Protein AF-A7T375-F1 (afdb_monomer)

Radius of gyration: 12.45 Å; Cα contacts (8 Å, |Δi|>4): 91; chains: 1; bounding box: 30×25×32 Å

InterPro domains:
  IPR045581 DNA-dependent protein kinase catalytic subunit, CC5 [PF19704] (1-80)

pLDDT: mean 87.95, std 13.9, range [42.34, 97.88]

Sequence (90 aa):
VIYEALSNPDPDKKDNATGIQLLGVVLANKIHPFSSDSSVDENTFYTALSDNLTFKYKDVHAPAAEVSGMLMKYLIEERKVCVYWFIFKT

Foldseek 3Di:
DLQVQQQDLDLVDLSNLVSLVVLVVCLVVLHDSDDPPDPDDPVSSVVSLVSQCVRPDCSGNVSSVVSVVSVLVSCCPPVVDDCVVVPPPD

Solvent-accessible surface area (backbone atoms only — not comparable to full-atom values): 5229 Å² total; per-residue (Å²): 105,57,61,72,32,32,54,65,86,57,57,92,56,63,70,34,29,58,18,41,50,53,50,36,55,39,49,75,68,72,42,78,91,72,60,95,83,50,96,61,57,73,64,63,52,52,49,35,49,56,56,36,53,75,32,80,46,61,78,31,16,52,52,27,50,53,38,50,51,49,49,54,50,45,36,41,75,77,67,67,46,68,66,68,67,71,69,73,71,115

Secondary structure (DSSP, 8-state):
-HHHHH----TT--THHHHHHHHHHHHHTT--S--TT-SS-HHHHHHHHHHGGG-S-HHHHHHHHHHHHHHHHHHHHTT---THHHHS--

Mean predicted aligned error: 5.25 Å

Structure (mmCIF, N/CA/C/O backbone):
data_AF-A7T375-F1
#
_entry.id   AF-A7T375-F1
#
loop_
_atom_site.group_PDB
_atom_site.id
_atom_site.type_symbol
_atom_site.label_atom_id
_atom_site.label_alt_id
_atom_site.label_comp_id
_atom_site.label_asym_id
_atom_site.label_entity_id
_atom_site.label_seq_id
_atom_site.pdbx_PDB_ins_code
_atom_site.Cartn_x
_atom_site.Cartn_y
_atom_site.Cartn_z
_atom_site.occupancy
_atom_site.B_iso_or_equiv
_atom_site.auth_seq_id
_atom_site.auth_comp_id
_atom_site.auth_asym_id
_atom_site.auth_atom_id
_atom_site.pdbx_PDB_model_num
ATOM 1 N N . VAL A 1 1 ? -10.624 -0.126 -11.519 1.00 87.88 1 VAL A N 1
ATOM 2 C CA . VAL A 1 1 ? -10.732 -1.392 -10.755 1.00 87.88 1 VAL A CA 1
ATOM 3 C C . VAL A 1 1 ? -9.764 -1.469 -9.579 1.00 87.88 1 VAL A C 1
ATOM 5 O O . VAL A 1 1 ? -10.222 -1.267 -8.469 1.00 87.88 1 VAL A O 1
ATOM 8 N N . ILE A 1 2 ? -8.456 -1.736 -9.764 1.00 94.12 2 ILE A N 1
ATOM 9 C CA . ILE A 1 2 ? -7.525 -1.901 -8.618 1.00 94.12 2 ILE A CA 1
ATOM 10 C C . ILE A 1 2 ? -7.484 -0.642 -7.745 1.00 94.12 2 ILE A C 1
ATOM 12 O O . ILE A 1 2 ? -7.633 -0.753 -6.536 1.00 94.12 2 ILE A O 1
ATOM 16 N N . TYR A 1 3 ? -7.356 0.536 -8.368 1.00 94.31 3 TYR A N 1
ATOM 17 C CA . TYR A 1 3 ? -7.395 1.824 -7.670 1.00 94.31 3 TYR A CA 1
ATOM 18 C C . TYR A 1 3 ? -8.650 1.974 -6.800 1.00 94.31 3 TYR A C 1
ATOM 20 O O . TYR A 1 3 ? -8.540 2.127 -5.592 1.00 94.31 3 TYR A O 1
ATOM 28 N N . GLU A 1 4 ? -9.836 1.836 -7.398 1.00 94.50 4 GLU A N 1
ATOM 29 C CA . GLU A 1 4 ? -11.126 1.972 -6.701 1.00 94.50 4 GLU A CA 1
ATOM 30 C C . GLU A 1 4 ? -11.262 0.989 -5.529 1.00 94.50 4 GLU A C 1
ATOM 32 O O . GLU A 1 4 ? -11.885 1.304 -4.521 1.00 94.50 4 GLU A O 1
ATOM 37 N N . ALA A 1 5 ? -10.663 -0.198 -5.656 1.00 95.12 5 ALA A N 1
ATOM 38 C CA . ALA A 1 5 ? -10.684 -1.239 -4.638 1.00 95.12 5 ALA A CA 1
ATOM 39 C C . ALA A 1 5 ? -9.645 -1.048 -3.518 1.00 95.12 5 ALA A C 1
ATOM 41 O O . ALA A 1 5 ? -9.685 -1.814 -2.562 1.00 95.12 5 ALA A O 1
ATOM 42 N N . LEU A 1 6 ? -8.706 -0.099 -3.630 1.00 94.81 6 LEU A N 1
ATOM 43 C CA . LEU A 1 6 ? -7.721 0.221 -2.583 1.00 94.81 6 LEU A CA 1
ATOM 44 C C . LEU A 1 6 ? -7.796 1.672 -2.084 1.00 94.81 6 LEU A C 1
ATOM 46 O O . LEU A 1 6 ? -7.050 2.032 -1.178 1.00 94.81 6 LEU A O 1
ATOM 50 N N . SER A 1 7 ? -8.672 2.502 -2.658 1.00 95.62 7 SER A N 1
ATOM 51 C CA . SER A 1 7 ? -8.747 3.945 -2.401 1.00 95.62 7 SER A CA 1
ATOM 52 C C . SER A 1 7 ? -9.924 4.366 -1.510 1.00 95.62 7 SER A C 1
ATOM 54 O O . SER A 1 7 ? -10.327 5.529 -1.558 1.00 95.62 7 SER A O 1
ATOM 56 N N . ASN A 1 8 ? -10.530 3.460 -0.729 1.00 95.31 8 ASN A N 1
ATOM 57 C CA . ASN A 1 8 ? -11.554 3.863 0.240 1.00 95.31 8 ASN A CA 1
ATOM 58 C C . ASN A 1 8 ? -10.876 4.670 1.363 1.00 95.31 8 ASN A C 1
ATOM 60 O O . ASN A 1 8 ? -9.979 4.130 2.011 1.00 95.31 8 ASN A O 1
ATOM 64 N N . PRO A 1 9 ? -11.275 5.929 1.614 1.00 92.88 9 PRO A N 1
ATOM 65 C CA . PRO A 1 9 ? -10.622 6.776 2.611 1.00 92.88 9 PRO A CA 1
ATOM 66 C C . PRO A 1 9 ? -10.997 6.428 4.058 1.00 92.88 9 PRO A C 1
ATOM 68 O O . PRO A 1 9 ? -10.449 7.024 4.976 1.00 92.88 9 PRO A O 1
ATOM 71 N N . ASP A 1 10 ? -11.952 5.521 4.277 1.00 92.75 10 ASP A N 1
ATOM 72 C CA . ASP A 1 10 ? -12.472 5.171 5.598 1.00 92.75 10 ASP A CA 1
ATOM 73 C C . ASP A 1 10 ? -11.541 4.175 6.333 1.00 92.75 10 ASP A C 1
ATOM 75 O O . ASP A 1 10 ? -11.536 2.982 5.998 1.00 92.75 10 ASP A O 1
ATOM 79 N N . PRO A 1 11 ? -10.775 4.610 7.359 1.00 87.81 11 PRO A N 1
ATOM 80 C CA . PRO A 1 11 ? -9.845 3.747 8.091 1.00 87.81 11 PRO A CA 1
ATOM 81 C C . PRO A 1 11 ? -10.560 2.750 9.014 1.00 87.81 11 PRO A C 1
ATOM 83 O O . PRO A 1 11 ? -9.926 1.845 9.571 1.00 87.81 11 PRO A O 1
ATOM 86 N N . ASP A 1 12 ? -11.876 2.903 9.193 1.00 91.56 12 ASP A N 1
ATOM 87 C CA . ASP A 1 12 ? -12.720 1.996 9.958 1.00 91.56 12 ASP A CA 1
ATOM 88 C C . ASP A 1 12 ? -13.241 0.821 9.115 1.00 91.56 12 ASP A C 1
ATOM 90 O O . ASP A 1 12 ? -13.902 -0.075 9.650 1.00 91.56 12 ASP A O 1
ATOM 94 N N . LYS A 1 13 ? -12.859 0.744 7.835 1.00 91.12 13 LYS A N 1
ATOM 95 C CA . LYS A 1 13 ? -13.187 -0.366 6.934 1.00 91.12 13 LYS A CA 1
ATOM 96 C C . LYS A 1 13 ? -11.964 -1.188 6.542 1.00 91.12 13 LYS A C 1
ATOM 98 O O . LYS A 1 13 ? -10.817 -0.767 6.659 1.00 91.12 13 LYS A O 1
ATOM 103 N N . LYS A 1 14 ? -12.232 -2.410 6.075 1.00 94.31 14 LYS A N 1
ATOM 104 C CA . LYS A 1 14 ? -11.217 -3.353 5.570 1.00 94.31 14 LYS A CA 1
ATOM 105 C C . LYS A 1 14 ? -11.281 -3.549 4.055 1.00 94.31 14 LYS A C 1
ATOM 107 O O . LYS A 1 14 ? -10.543 -4.368 3.518 1.00 94.31 14 LYS A O 1
ATOM 112 N N . ASP A 1 15 ? -12.149 -2.804 3.378 1.00 93.75 15 ASP A N 1
ATOM 113 C CA . ASP A 1 15 ? -12.485 -2.994 1.963 1.00 93.75 15 ASP A CA 1
ATOM 114 C C . ASP A 1 15 ? -11.252 -2.879 1.052 1.00 93.75 15 ASP A C 1
ATOM 116 O O . ASP A 1 15 ? -11.147 -3.592 0.055 1.00 93.75 15 ASP A O 1
ATOM 120 N N . ASN A 1 16 ? -10.270 -2.062 1.454 1.00 96.06 16 ASN A N 1
ATOM 121 C CA . ASN A 1 16 ? -9.037 -1.845 0.696 1.00 96.06 16 ASN A CA 1
ATOM 122 C C . ASN A 1 16 ? -8.141 -3.085 0.595 1.00 96.06 16 ASN A C 1
ATOM 124 O O . ASN A 1 16 ? -7.315 -3.176 -0.316 1.00 96.06 16 ASN A O 1
ATOM 128 N N . ALA A 1 17 ? -8.296 -4.059 1.502 1.00 96.38 17 ALA A N 1
ATOM 129 C CA . ALA A 1 17 ? -7.469 -5.262 1.533 1.00 96.38 17 ALA A CA 1
ATOM 130 C C . ALA A 1 17 ? -7.516 -6.024 0.199 1.00 96.38 17 ALA A C 1
ATOM 132 O O . ALA A 1 17 ? -6.489 -6.514 -0.273 1.00 96.38 17 ALA A O 1
ATOM 133 N N . THR A 1 18 ? -8.685 -6.084 -0.446 1.00 96.44 18 THR A N 1
ATOM 134 C CA . THR A 1 18 ? -8.842 -6.753 -1.742 1.00 96.44 18 THR A CA 1
ATOM 135 C C . THR A 1 18 ? -8.048 -6.050 -2.840 1.00 96.44 18 THR A C 1
ATOM 137 O O . THR A 1 18 ? -7.322 -6.718 -3.577 1.00 96.44 18 THR A O 1
ATOM 140 N N . GLY A 1 19 ? -8.132 -4.720 -2.941 1.00 96.8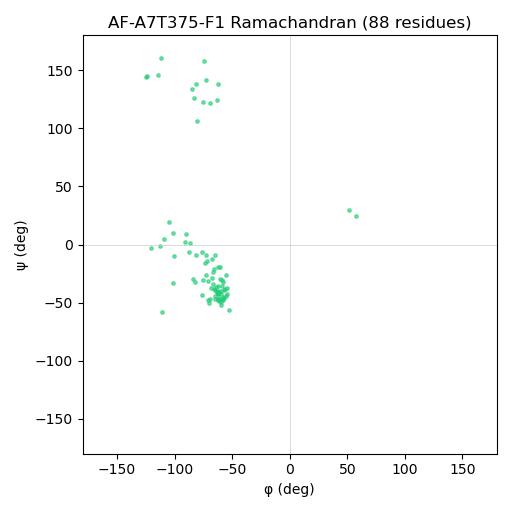8 19 GLY A N 1
ATOM 141 C CA . GLY A 1 19 ? -7.370 -3.963 -3.935 1.00 96.88 19 GLY A CA 1
ATOM 142 C C . GLY A 1 19 ? -5.858 -4.073 -3.728 1.00 96.88 19 GLY A C 1
ATOM 143 O O . GLY A 1 19 ? -5.122 -4.286 -4.692 1.00 96.88 19 GLY A O 1
ATOM 144 N N . ILE A 1 20 ? -5.399 -4.025 -2.472 1.00 97.88 20 ILE A N 1
ATOM 145 C CA . ILE A 1 20 ? -3.980 -4.191 -2.118 1.00 97.88 20 ILE A CA 1
ATOM 146 C C . ILE A 1 20 ? -3.469 -5.574 -2.542 1.00 97.88 20 ILE A C 1
ATOM 148 O O . ILE A 1 20 ? -2.434 -5.680 -3.196 1.00 97.88 20 ILE A O 1
ATOM 152 N N . GLN A 1 21 ? -4.200 -6.641 -2.217 1.00 96.69 21 GLN A N 1
ATOM 153 C CA . GLN A 1 21 ? -3.801 -8.006 -2.573 1.00 96.69 21 GLN A CA 1
ATOM 154 C C . GLN A 1 21 ? -3.786 -8.227 -4.093 1.00 96.69 21 GLN A C 1
ATOM 156 O O . GLN A 1 21 ? -2.859 -8.848 -4.613 1.00 96.69 21 GLN A O 1
ATOM 161 N N . LEU A 1 22 ? -4.756 -7.668 -4.827 1.00 96.94 22 LEU A N 1
ATOM 162 C CA . LEU A 1 22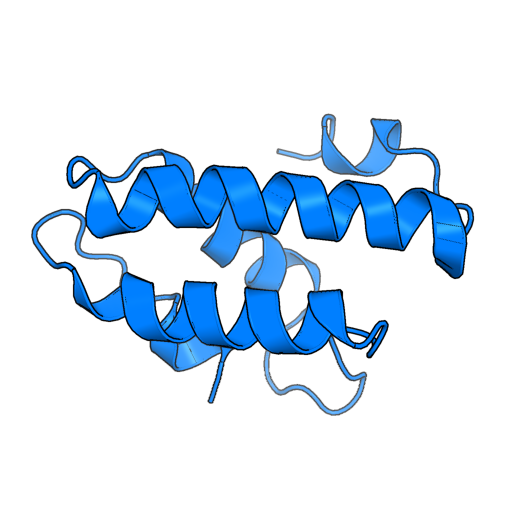 ? -4.756 -7.703 -6.294 1.00 96.94 22 LEU A CA 1
ATOM 163 C C . LEU A 1 22 ? -3.513 -7.021 -6.878 1.00 96.94 22 LEU A C 1
ATOM 165 O O . LEU A 1 22 ? -2.891 -7.566 -7.789 1.00 96.94 22 LEU A O 1
ATOM 169 N N . LEU A 1 23 ? -3.112 -5.871 -6.329 1.00 96.56 23 LEU A N 1
ATOM 170 C CA . LEU A 1 23 ? -1.868 -5.209 -6.722 1.00 96.56 23 LEU A CA 1
ATOM 171 C C . LEU A 1 23 ? -0.638 -6.084 -6.425 1.00 96.56 23 LEU A C 1
ATOM 173 O O . LEU A 1 23 ? 0.257 -6.187 -7.264 1.00 96.56 23 LEU A O 1
ATOM 177 N N . GLY A 1 24 ? -0.619 -6.770 -5.280 1.00 96.94 24 GLY A N 1
ATOM 178 C CA . GLY A 1 24 ? 0.414 -7.752 -4.947 1.00 96.94 24 GLY A CA 1
ATOM 179 C C . GLY A 1 24 ? 0.549 -8.852 -6.006 1.00 96.94 24 GLY A C 1
ATOM 180 O O . GLY A 1 24 ? 1.658 -9.148 -6.446 1.00 96.94 24 GLY A O 1
ATOM 181 N N . VAL A 1 25 ? -0.568 -9.402 -6.495 1.00 96.62 25 VAL A N 1
ATOM 182 C CA . VAL A 1 25 ? -0.565 -10.414 -7.570 1.00 96.62 25 VAL A CA 1
ATOM 183 C C . VAL A 1 25 ? 0.012 -9.858 -8.875 1.00 96.62 25 VAL A C 1
ATOM 185 O O . VAL A 1 25 ? 0.808 -10.535 -9.529 1.00 96.62 25 VAL A O 1
ATOM 188 N N . VAL A 1 26 ? -0.346 -8.628 -9.254 1.00 94.94 26 VAL A N 1
ATOM 189 C CA . VAL A 1 26 ? 0.194 -7.963 -10.456 1.00 94.94 26 VAL A CA 1
ATOM 190 C C . VAL A 1 26 ? 1.718 -7.826 -10.357 1.00 94.94 26 VAL A C 1
ATOM 192 O O . VAL A 1 26 ? 2.441 -8.254 -11.261 1.00 94.94 26 VAL A O 1
ATOM 195 N N . LEU A 1 27 ? 2.213 -7.320 -9.224 1.00 94.25 27 LEU A N 1
ATOM 196 C CA . LEU A 1 27 ? 3.645 -7.141 -8.970 1.00 94.25 27 LEU A CA 1
ATOM 197 C C . LEU A 1 27 ? 4.403 -8.474 -8.894 1.00 94.25 27 LEU A C 1
ATOM 199 O O . LEU A 1 27 ? 5.509 -8.579 -9.423 1.00 94.25 27 LEU A O 1
ATOM 203 N N . ALA A 1 28 ? 3.809 -9.514 -8.301 1.00 94.62 28 ALA A N 1
ATOM 204 C CA . ALA A 1 28 ? 4.405 -10.851 -8.223 1.00 94.62 28 ALA A CA 1
ATOM 205 C C . ALA A 1 28 ? 4.659 -11.467 -9.609 1.00 94.62 28 ALA A C 1
ATOM 207 O O . ALA A 1 28 ? 5.608 -12.229 -9.787 1.00 94.62 28 ALA A O 1
ATOM 208 N N . ASN A 1 29 ? 3.843 -11.102 -10.600 1.00 94.12 29 ASN A N 1
ATOM 209 C CA . ASN A 1 29 ? 3.991 -11.540 -11.987 1.00 94.12 29 ASN A CA 1
ATOM 210 C C . ASN A 1 29 ? 4.874 -10.605 -12.830 1.00 94.12 29 ASN A C 1
ATOM 212 O O . ASN A 1 29 ? 4.942 -10.769 -14.046 1.00 94.12 29 ASN A O 1
ATOM 216 N N . LYS A 1 30 ? 5.556 -9.631 -12.207 1.00 90.19 30 LYS A N 1
ATOM 217 C CA . LYS A 1 30 ? 6.392 -8.619 -12.880 1.00 90.19 30 LYS A CA 1
ATOM 218 C C . LYS A 1 30 ? 5.637 -7.779 -13.915 1.00 90.19 30 LYS A C 1
ATOM 220 O O . LYS A 1 30 ? 6.236 -7.226 -14.837 1.00 90.19 30 LYS A O 1
ATOM 225 N N . ILE A 1 31 ? 4.320 -7.672 -13.767 1.00 90.44 31 ILE A N 1
ATOM 226 C CA . ILE A 1 31 ? 3.492 -6.826 -14.621 1.00 90.44 31 ILE A CA 1
ATOM 227 C C . ILE A 1 31 ? 3.596 -5.393 -14.100 1.00 90.44 31 ILE A C 1
ATOM 229 O O . ILE A 1 31 ? 3.576 -5.160 -12.890 1.00 90.44 31 ILE A O 1
ATOM 233 N N . HIS A 1 32 ? 3.708 -4.427 -15.014 1.00 87.81 32 HIS A N 1
ATOM 234 C CA . HIS A 1 32 ? 3.744 -3.021 -14.631 1.00 87.81 32 HIS A CA 1
ATOM 235 C C . HIS A 1 32 ? 2.412 -2.632 -13.956 1.00 87.81 32 HIS A C 1
ATOM 237 O O . HIS A 1 32 ? 1.354 -2.826 -14.558 1.00 87.81 32 HIS A O 1
ATOM 243 N N . PRO A 1 33 ? 2.431 -2.098 -12.721 1.00 87.12 33 PRO A N 1
ATOM 244 C CA . PRO A 1 33 ? 1.224 -1.911 -11.907 1.00 87.12 33 PRO A CA 1
ATOM 245 C C . PRO A 1 33 ? 0.324 -0.767 -12.385 1.00 87.12 33 PRO A C 1
ATOM 247 O O . PRO A 1 33 ? -0.831 -0.675 -11.978 1.00 87.12 33 PRO A O 1
ATOM 250 N N . PHE A 1 34 ? 0.855 0.107 -13.237 1.00 86.69 34 PHE A N 1
ATOM 251 C CA . PHE A 1 34 ? 0.177 1.291 -13.745 1.00 86.69 34 PHE A CA 1
ATOM 252 C C . PHE A 1 34 ? 0.177 1.308 -15.277 1.00 86.69 34 PHE A C 1
ATOM 254 O O . PHE A 1 34 ? 1.151 0.901 -15.904 1.00 86.69 34 PHE A O 1
ATOM 261 N N . SER A 1 35 ? -0.883 1.797 -15.906 1.00 85.06 35 SER A N 1
ATOM 262 C CA . SER A 1 35 ? -0.953 1.905 -17.364 1.00 85.06 35 SER A CA 1
ATOM 263 C C . SER A 1 35 ? -1.249 3.344 -17.764 1.00 85.06 35 SER A C 1
ATOM 265 O O . SER A 1 35 ? -1.963 4.055 -17.062 1.00 85.06 35 SER A O 1
ATOM 267 N N . SER A 1 36 ? -0.679 3.798 -18.881 1.00 78.88 36 SER A N 1
ATOM 268 C CA . SER A 1 36 ? -0.803 5.186 -19.351 1.00 78.88 36 SER A CA 1
ATOM 269 C C . SER A 1 36 ? -2.216 5.567 -19.804 1.00 78.88 36 SER A C 1
ATOM 271 O O . SER A 1 36 ? -2.487 6.743 -20.017 1.00 78.88 36 SER A O 1
ATOM 273 N N . ASP A 1 37 ? -3.101 4.586 -19.971 1.00 84.00 37 ASP A N 1
ATOM 274 C CA . ASP A 1 37 ? -4.531 4.747 -20.259 1.00 84.00 37 ASP A CA 1
ATOM 275 C C . ASP A 1 37 ? -5.401 4.812 -18.987 1.00 84.00 37 ASP A C 1
ATOM 277 O O . ASP A 1 37 ? -6.624 4.918 -19.077 1.00 84.00 37 ASP A O 1
ATOM 281 N N . SER A 1 38 ? -4.784 4.762 -17.802 1.00 85.31 38 SER A N 1
ATOM 282 C CA . SER A 1 38 ? -5.476 4.888 -16.521 1.00 85.31 38 SER A CA 1
ATOM 283 C C . SER A 1 38 ? -6.161 6.250 -16.383 1.00 85.31 38 SER A C 1
ATOM 285 O O . SER A 1 38 ? -5.588 7.295 -16.689 1.00 85.31 38 SER A O 1
ATOM 287 N N . SER A 1 39 ? -7.384 6.244 -15.846 1.00 85.50 39 SER A N 1
ATOM 288 C CA . SER A 1 39 ? -8.153 7.456 -15.536 1.00 85.50 39 SER A CA 1
ATOM 289 C C . SER A 1 39 ? -7.608 8.245 -14.342 1.00 85.50 39 SER A C 1
ATOM 291 O O . SER A 1 39 ? -8.024 9.379 -14.119 1.00 85.50 39 SER A O 1
ATOM 293 N N . VAL A 1 40 ? -6.720 7.638 -13.552 1.00 90.50 40 VAL A N 1
ATOM 294 C CA . VAL A 1 40 ? -6.028 8.263 -12.418 1.00 90.50 40 VAL A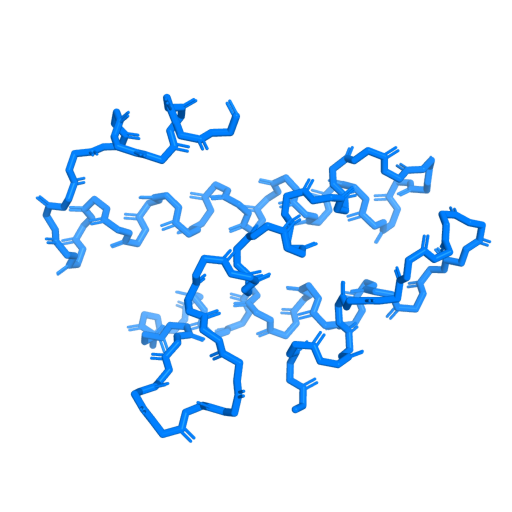 CA 1
ATOM 295 C C . VAL A 1 40 ? -4.544 8.355 -12.710 1.00 90.50 40 VAL A C 1
ATOM 297 O O . VAL A 1 40 ? -4.006 7.460 -13.361 1.00 90.50 40 VAL A O 1
ATOM 300 N N . ASP A 1 41 ? -3.885 9.408 -12.230 1.00 90.81 41 ASP A N 1
ATOM 301 C CA . ASP A 1 41 ? -2.445 9.567 -12.402 1.00 90.81 41 ASP A CA 1
ATOM 302 C C . ASP A 1 41 ? -1.646 8.635 -11.477 1.00 90.81 41 ASP A C 1
ATOM 304 O O . ASP A 1 41 ? -2.123 8.164 -10.440 1.00 90.81 41 ASP A O 1
ATOM 308 N N . GLU A 1 42 ? -0.402 8.374 -11.874 1.00 88.94 42 GLU A N 1
ATOM 309 C CA . GLU A 1 42 ? 0.482 7.425 -11.198 1.00 88.94 42 GLU A CA 1
ATOM 310 C C . GLU A 1 42 ? 0.796 7.846 -9.751 1.00 88.94 42 GLU A C 1
ATOM 312 O O . GLU A 1 42 ? 0.854 6.990 -8.869 1.00 88.94 42 GLU A O 1
ATOM 317 N N . ASN A 1 43 ? 0.926 9.151 -9.470 1.00 89.56 43 ASN A N 1
ATOM 318 C CA . ASN A 1 43 ? 1.192 9.607 -8.105 1.00 89.56 43 ASN A CA 1
ATOM 319 C C . ASN A 1 43 ? -0.032 9.376 -7.222 1.00 89.56 43 ASN A C 1
ATOM 321 O O . ASN A 1 43 ? 0.105 8.788 -6.157 1.00 89.56 43 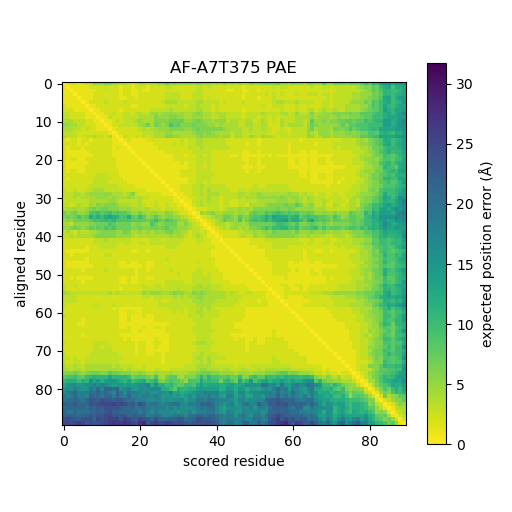ASN A O 1
ATOM 325 N N . THR A 1 44 ? -1.228 9.750 -7.686 1.00 92.00 44 THR A N 1
ATOM 326 C CA . THR A 1 44 ? -2.481 9.498 -6.954 1.00 92.00 44 THR A CA 1
ATOM 327 C C . THR A 1 44 ? -2.680 8.013 -6.653 1.00 92.00 44 THR A C 1
ATOM 329 O O . THR A 1 44 ? -3.109 7.653 -5.555 1.00 92.00 44 THR A O 1
ATOM 332 N N . PHE A 1 45 ? -2.328 7.130 -7.592 1.00 93.38 45 PHE A N 1
ATOM 333 C CA . PHE A 1 45 ? -2.389 5.685 -7.374 1.00 93.38 45 PHE A CA 1
ATOM 334 C C . PHE A 1 45 ? -1.461 5.224 -6.237 1.00 93.38 45 PHE A C 1
ATOM 336 O O . PHE A 1 45 ? -1.885 4.482 -5.349 1.00 93.38 45 PHE A O 1
ATOM 343 N N . TYR A 1 46 ? -0.206 5.679 -6.230 1.00 92.56 46 TYR A N 1
ATOM 344 C CA . TYR A 1 46 ? 0.762 5.294 -5.199 1.00 92.56 46 TYR A CA 1
ATOM 345 C C . TYR A 1 46 ? 0.532 5.982 -3.851 1.00 92.56 46 TYR A C 1
ATOM 347 O O . TYR A 1 46 ? 0.792 5.375 -2.809 1.00 92.56 46 TYR A O 1
ATOM 355 N N . THR A 1 47 ? 0.005 7.207 -3.844 1.00 93.31 47 THR A N 1
ATOM 356 C CA . THR A 1 47 ? -0.449 7.876 -2.622 1.00 93.31 47 THR A CA 1
ATOM 357 C C . THR A 1 47 ? -1.569 7.070 -1.976 1.00 93.31 47 THR A C 1
ATOM 359 O O . THR A 1 47 ? -1.456 6.748 -0.801 1.00 93.31 47 THR A O 1
ATOM 362 N N . ALA A 1 48 ? -2.559 6.605 -2.748 1.00 94.94 48 ALA A N 1
ATOM 363 C CA . ALA A 1 48 ? -3.625 5.761 -2.209 1.00 94.94 48 ALA A CA 1
ATOM 364 C C . ALA A 1 48 ? -3.087 4.452 -1.594 1.00 94.94 48 ALA A C 1
ATOM 366 O O . ALA A 1 48 ? -3.532 4.041 -0.525 1.00 94.94 48 ALA A O 1
ATOM 367 N N . LEU A 1 49 ? -2.085 3.808 -2.208 1.00 96.00 49 LEU A N 1
ATOM 368 C CA . LEU A 1 49 ? -1.407 2.658 -1.590 1.00 96.00 49 LEU A CA 1
ATOM 369 C C . LEU A 1 49 ? -0.702 3.042 -0.275 1.00 96.00 49 LEU A C 1
ATOM 371 O O . LEU A 1 49 ? -0.775 2.294 0.698 1.00 96.00 49 LEU A O 1
ATOM 375 N N . SER A 1 50 ? -0.036 4.195 -0.242 1.00 95.00 50 SER A N 1
ATOM 376 C CA . SER A 1 50 ? 0.707 4.671 0.931 1.00 95.00 50 SER A CA 1
ATOM 377 C C . SER A 1 50 ? -0.220 5.042 2.090 1.00 95.00 50 SER A C 1
ATOM 379 O O . SER A 1 50 ? 0.083 4.722 3.237 1.00 95.00 50 SER A O 1
ATOM 381 N N . ASP A 1 51 ? -1.385 5.627 1.807 1.00 95.19 51 ASP A N 1
ATOM 382 C CA . ASP A 1 51 ? -2.382 5.992 2.819 1.00 95.19 51 ASP A CA 1
ATOM 383 C C . ASP A 1 51 ? -2.850 4.767 3.616 1.00 95.19 51 ASP A C 1
ATOM 385 O O . ASP A 1 51 ? -3.022 4.836 4.836 1.00 95.19 51 ASP A O 1
ATOM 389 N N . ASN A 1 52 ? -2.952 3.605 2.961 1.00 96.31 52 ASN A N 1
ATOM 390 C CA . ASN A 1 52 ? -3.320 2.340 3.601 1.00 96.31 52 ASN A CA 1
ATOM 391 C C . ASN A 1 52 ? -2.322 1.873 4.678 1.00 96.31 52 ASN A C 1
ATOM 393 O O . ASN A 1 52 ? -2.694 1.082 5.546 1.00 96.31 52 ASN A O 1
ATOM 397 N N . LEU A 1 53 ? -1.079 2.373 4.686 1.00 95.88 53 LEU A N 1
ATOM 398 C CA . LEU A 1 53 ? -0.106 2.093 5.752 1.00 95.88 53 LEU A CA 1
ATOM 399 C C . LEU A 1 53 ? -0.526 2.698 7.097 1.00 95.88 53 LEU A C 1
ATOM 401 O O . LEU A 1 53 ? -0.106 2.219 8.148 1.00 95.88 53 LEU A O 1
ATOM 405 N N . THR A 1 54 ? -1.359 3.740 7.069 1.00 94.62 54 THR A N 1
ATOM 406 C CA . THR A 1 54 ? -1.833 4.446 8.267 1.00 94.62 54 THR A CA 1
ATOM 407 C C . THR A 1 54 ? -3.092 3.816 8.877 1.00 94.62 54 THR A C 1
ATOM 409 O O . THR A 1 54 ? -3.526 4.213 9.959 1.00 94.62 54 THR A O 1
ATOM 412 N N . PHE A 1 55 ? -3.686 2.817 8.214 1.00 95.25 55 PHE A N 1
ATOM 413 C CA . PHE A 1 55 ? -4.963 2.232 8.621 1.00 95.25 55 PHE A CA 1
ATOM 414 C C . PHE A 1 55 ? -4.813 1.371 9.877 1.00 95.25 55 PHE A C 1
ATOM 416 O O . PHE A 1 55 ? -3.867 0.598 10.032 1.00 95.25 55 PHE A O 1
ATOM 423 N N . LYS A 1 56 ? -5.805 1.421 10.772 1.00 94.06 56 LYS A N 1
ATOM 424 C CA . LYS A 1 56 ? -5.734 0.724 12.070 1.00 94.06 56 LYS A CA 1
ATOM 425 C C . LYS A 1 56 ? -5.757 -0.805 11.954 1.00 94.06 56 LYS A C 1
ATOM 427 O O . LYS A 1 56 ? -5.218 -1.502 12.813 1.00 94.06 56 LYS A O 1
ATOM 432 N N . TYR A 1 57 ? -6.400 -1.351 10.920 1.00 96.56 57 TYR A N 1
ATOM 433 C CA . TYR A 1 57 ? -6.558 -2.796 10.772 1.00 96.56 57 TYR A CA 1
ATOM 434 C C . TYR A 1 57 ? -5.325 -3.435 10.147 1.00 96.56 57 TYR A C 1
ATOM 436 O O . TYR A 1 57 ? -4.935 -3.096 9.033 1.00 96.56 57 TYR A O 1
ATOM 444 N N . LYS A 1 58 ? -4.780 -4.442 10.838 1.00 95.56 58 LYS A N 1
ATOM 445 C CA . LYS A 1 58 ? -3.652 -5.253 10.359 1.00 95.56 58 LYS A CA 1
ATOM 446 C C . LYS A 1 58 ? -3.902 -5.874 8.990 1.00 95.56 58 LYS A C 1
ATOM 448 O O . LYS A 1 58 ? -2.997 -5.896 8.166 1.00 95.56 58 LYS A O 1
ATOM 453 N N . ASP A 1 59 ? -5.134 -6.302 8.735 1.00 95.88 59 ASP A N 1
ATOM 454 C CA . ASP A 1 59 ? -5.547 -6.893 7.457 1.00 95.88 59 ASP A CA 1
ATOM 455 C C . ASP A 1 59 ? -5.472 -5.902 6.278 1.00 95.88 59 ASP A C 1
ATOM 457 O O . ASP A 1 59 ? -5.621 -6.313 5.134 1.00 95.88 59 ASP A O 1
ATOM 461 N N . VAL A 1 60 ? -5.242 -4.610 6.548 1.00 97.00 60 VAL A N 1
ATOM 462 C CA . VAL A 1 60 ? -5.038 -3.560 5.541 1.00 97.00 60 VAL A CA 1
ATOM 463 C C . VAL A 1 60 ? -3.587 -3.072 5.559 1.00 97.00 60 VAL A C 1
ATOM 465 O O . VAL A 1 60 ? -2.895 -3.203 4.552 1.00 97.00 60 VAL A O 1
ATOM 468 N N . HIS A 1 61 ? -3.081 -2.578 6.698 1.00 96.38 61 HIS A N 1
ATOM 469 C CA . HIS A 1 61 ? -1.751 -1.952 6.728 1.00 96.38 61 HIS A CA 1
ATOM 470 C C . HIS A 1 61 ? -0.595 -2.945 6.555 1.00 96.38 61 HIS A C 1
ATOM 472 O O . HIS A 1 61 ? 0.432 -2.580 5.985 1.00 96.38 61 HIS A O 1
ATOM 478 N N . ALA A 1 62 ? -0.729 -4.199 7.013 1.00 97.50 62 ALA A N 1
ATOM 479 C CA . ALA A 1 62 ? 0.343 -5.182 6.850 1.00 97.50 62 ALA A CA 1
ATOM 480 C C . ALA A 1 62 ? 0.489 -5.616 5.377 1.00 97.50 62 ALA A C 1
ATOM 482 O O . ALA A 1 62 ? 1.602 -5.525 4.857 1.00 97.50 62 ALA A O 1
ATOM 483 N N . PRO A 1 63 ? -0.600 -5.966 4.659 1.00 97.62 63 PRO A N 1
ATOM 484 C CA . PRO A 1 63 ? -0.569 -6.094 3.205 1.00 97.62 63 PRO A CA 1
ATOM 485 C C . PRO A 1 63 ? -0.058 -4.855 2.474 1.00 97.62 63 PRO A C 1
ATOM 487 O O . PRO A 1 63 ? 0.724 -4.986 1.539 1.00 97.62 63 PRO A O 1
ATOM 490 N N 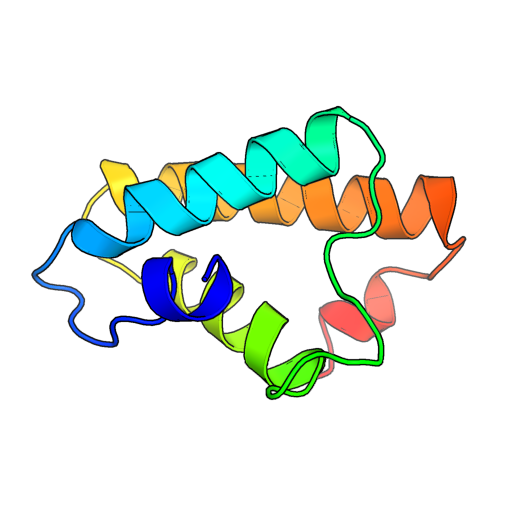. ALA A 1 64 ? -0.471 -3.652 2.886 1.00 97.75 64 ALA A N 1
ATOM 491 C CA . ALA A 1 64 ? -0.019 -2.420 2.242 1.00 97.75 64 ALA A CA 1
ATOM 492 C C . ALA A 1 64 ? 1.503 -2.256 2.356 1.00 97.75 64 ALA A C 1
ATOM 494 O O . ALA A 1 64 ? 2.155 -1.892 1.378 1.00 97.75 64 ALA A O 1
ATOM 495 N N . ALA A 1 65 ? 2.082 -2.579 3.516 1.00 97.81 65 ALA A N 1
ATOM 496 C CA . ALA A 1 65 ? 3.526 -2.543 3.735 1.00 97.81 65 ALA A CA 1
ATOM 497 C C . ALA A 1 65 ? 4.266 -3.573 2.872 1.00 97.81 65 ALA A C 1
ATOM 499 O O . ALA A 1 65 ? 5.268 -3.240 2.237 1.00 97.81 65 ALA A O 1
ATOM 500 N N . GLU A 1 66 ? 3.753 -4.802 2.803 1.00 97.50 66 GLU A N 1
ATOM 501 C CA . GLU A 1 66 ? 4.315 -5.861 1.961 1.00 97.50 66 GLU A CA 1
ATOM 502 C C . GLU A 1 66 ? 4.307 -5.459 0.480 1.00 97.50 66 GLU A C 1
ATOM 504 O O . GLU A 1 66 ? 5.348 -5.461 -0.180 1.00 97.50 66 GLU A O 1
ATOM 509 N N . VAL A 1 67 ? 3.150 -5.031 -0.025 1.00 97.50 67 VAL A N 1
ATOM 510 C CA . VAL A 1 67 ? 2.968 -4.643 -1.429 1.00 97.50 67 VAL A CA 1
ATOM 511 C C . VAL A 1 67 ? 3.764 -3.382 -1.772 1.00 97.50 67 VAL A C 1
ATOM 513 O O . VAL A 1 67 ? 4.323 -3.298 -2.864 1.00 97.50 67 VAL A O 1
ATOM 516 N N . SER A 1 68 ? 3.916 -2.438 -0.839 1.00 96.12 68 SER A N 1
ATOM 517 C CA . SER A 1 68 ? 4.810 -1.283 -1.010 1.00 96.12 68 SER A CA 1
ATOM 518 C C . SER A 1 68 ? 6.269 -1.720 -1.173 1.00 96.12 68 SER A C 1
ATOM 520 O O . SER A 1 68 ? 6.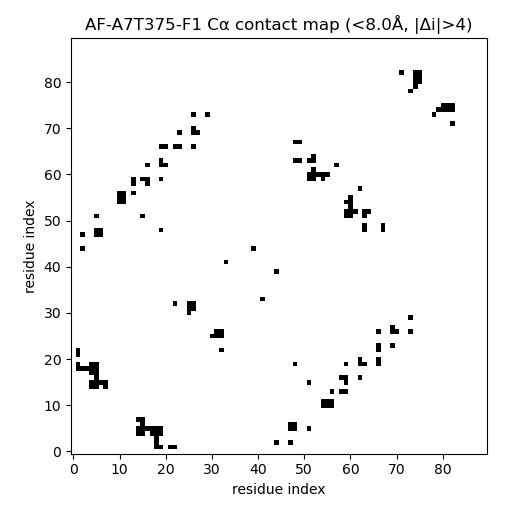969 -1.226 -2.057 1.00 96.12 68 SER A O 1
ATOM 522 N N . GLY A 1 69 ? 6.724 -2.700 -0.387 1.00 94.88 69 GLY A N 1
ATOM 523 C CA . GLY A 1 69 ? 8.050 -3.299 -0.549 1.00 94.88 69 GLY A CA 1
ATOM 524 C C . GLY A 1 69 ? 8.2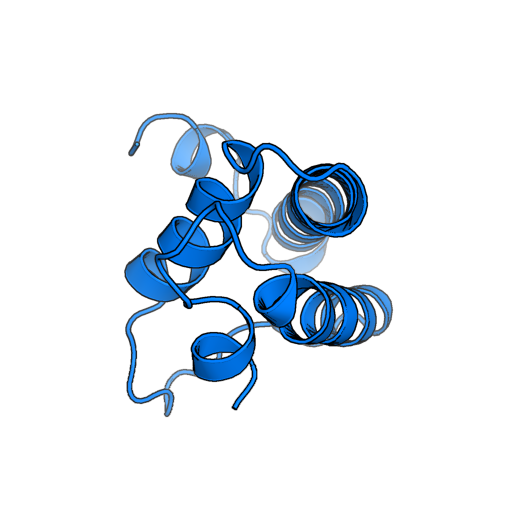18 -4.006 -1.899 1.00 94.88 69 GLY A C 1
ATOM 525 O O . GLY A 1 69 ? 9.248 -3.848 -2.559 1.00 94.88 69 GLY A O 1
ATOM 526 N N . MET A 1 70 ? 7.192 -4.733 -2.354 1.00 95.31 70 MET A N 1
ATOM 527 C CA . MET A 1 70 ? 7.180 -5.359 -3.683 1.00 95.31 70 MET A CA 1
ATOM 528 C C . MET A 1 70 ? 7.259 -4.320 -4.805 1.00 95.31 70 MET A C 1
ATOM 530 O O . MET A 1 70 ? 8.012 -4.512 -5.759 1.00 95.31 70 MET A O 1
ATOM 534 N N . LEU A 1 71 ? 6.528 -3.210 -4.681 1.00 93.81 71 LEU A N 1
ATOM 535 C CA . LEU A 1 71 ? 6.560 -2.108 -5.637 1.00 93.81 71 LEU A CA 1
ATOM 536 C C . LEU A 1 71 ? 7.956 -1.483 -5.703 1.00 93.81 71 LEU A C 1
ATOM 538 O O . LEU A 1 71 ? 8.502 -1.318 -6.790 1.00 93.81 71 LEU A O 1
ATOM 542 N N . MET A 1 72 ? 8.569 -1.188 -4.553 1.00 91.69 72 MET A N 1
ATOM 543 C CA . MET A 1 72 ? 9.937 -0.659 -4.502 1.00 91.69 72 MET A CA 1
ATOM 544 C C . MET A 1 72 ? 10.926 -1.615 -5.170 1.00 91.69 72 MET A C 1
ATOM 546 O O . MET A 1 72 ? 11.735 -1.187 -5.992 1.00 91.69 72 MET A O 1
ATOM 550 N N . LYS A 1 73 ? 10.829 -2.916 -4.873 1.00 90.94 73 LYS A N 1
ATOM 551 C CA . LYS A 1 73 ? 11.657 -3.944 -5.511 1.00 90.94 73 LYS A CA 1
ATOM 552 C C . LYS A 1 73 ? 11.476 -3.946 -7.032 1.00 90.94 73 LYS A C 1
ATOM 554 O O . LYS A 1 73 ? 12.466 -3.898 -7.756 1.00 90.94 73 LYS A O 1
ATOM 559 N N . TYR A 1 74 ? 10.232 -3.928 -7.512 1.00 90.88 74 TYR A N 1
ATOM 560 C CA . TYR A 1 74 ? 9.914 -3.857 -8.939 1.00 90.88 74 TYR A CA 1
ATOM 561 C C . TYR A 1 74 ? 10.529 -2.617 -9.609 1.00 90.88 74 TYR A C 1
ATOM 563 O O . TYR A 1 74 ? 11.153 -2.722 -10.663 1.00 90.88 74 TYR A O 1
ATOM 571 N N . LEU A 1 75 ? 10.414 -1.439 -8.988 1.00 87.44 75 LEU A N 1
ATOM 572 C CA . LEU A 1 75 ? 10.959 -0.191 -9.535 1.00 87.44 75 LEU A CA 1
ATOM 573 C C . LEU A 1 75 ? 12.492 -0.210 -9.645 1.00 87.44 75 LEU A C 1
ATOM 575 O O . LEU A 1 75 ? 13.046 0.322 -10.611 1.00 87.44 75 LEU A O 1
ATOM 579 N N . ILE A 1 76 ? 13.179 -0.837 -8.689 1.00 87.19 76 ILE A N 1
ATOM 580 C CA . ILE A 1 76 ? 14.639 -1.000 -8.722 1.00 87.19 76 ILE A CA 1
ATOM 581 C C . ILE A 1 76 ? 15.042 -1.989 -9.819 1.00 87.19 76 ILE A C 1
ATOM 583 O O . ILE A 1 76 ? 15.926 -1.692 -10.621 1.00 87.19 76 ILE A O 1
ATOM 587 N N . GLU A 1 77 ? 14.411 -3.162 -9.851 1.00 85.88 77 GLU A N 1
ATOM 588 C CA . GLU A 1 77 ? 14.830 -4.277 -10.706 1.00 85.88 77 GLU A CA 1
ATOM 589 C C . GLU A 1 77 ? 14.433 -4.071 -12.174 1.00 85.88 77 GLU A C 1
ATOM 591 O O . GLU A 1 77 ? 15.247 -4.292 -13.070 1.00 85.88 77 GLU A O 1
ATOM 596 N N . GLU A 1 78 ? 13.211 -3.601 -12.426 1.00 81.19 78 GLU A N 1
ATOM 597 C CA . GLU A 1 78 ? 12.624 -3.557 -13.770 1.00 81.19 78 GLU A CA 1
ATOM 598 C C . GLU A 1 78 ? 12.682 -2.143 -14.381 1.00 81.19 78 GLU A C 1
ATOM 600 O O . GLU A 1 78 ? 12.885 -1.992 -15.586 1.00 81.19 78 GLU A O 1
ATOM 605 N N . ARG A 1 79 ? 12.570 -1.080 -13.565 1.00 69.81 79 ARG A N 1
ATOM 606 C CA . ARG A 1 79 ? 12.634 0.322 -14.043 1.00 69.81 79 ARG A CA 1
ATOM 607 C C . ARG A 1 79 ? 13.999 0.987 -13.820 1.00 69.81 79 ARG A C 1
ATOM 609 O O . ARG A 1 79 ? 14.222 2.071 -14.356 1.00 69.81 79 ARG A O 1
ATOM 616 N N . LYS A 1 80 ? 14.916 0.361 -13.065 1.00 72.44 80 LYS A N 1
ATOM 617 C CA . LYS A 1 80 ? 16.220 0.932 -12.653 1.00 72.44 80 LYS A CA 1
ATOM 618 C C . LYS A 1 80 ? 16.090 2.323 -12.015 1.00 72.44 80 LYS A C 1
ATOM 620 O O . LYS A 1 80 ? 16.984 3.161 -12.135 1.00 72.44 80 LYS A O 1
ATOM 625 N N . VAL A 1 81 ? 14.961 2.583 -11.356 1.00 68.00 81 VAL A N 1
ATOM 626 C CA . VAL A 1 81 ? 14.683 3.865 -10.702 1.00 68.00 81 VAL A CA 1
ATOM 627 C C . VAL A 1 81 ? 15.293 3.852 -9.307 1.00 68.00 81 VAL A C 1
ATOM 629 O O . VAL A 1 81 ? 15.144 2.895 -8.549 1.00 68.00 81 VAL A O 1
ATOM 632 N N . CYS A 1 82 ? 15.979 4.937 -8.954 1.00 58.38 82 CYS A N 1
ATOM 633 C CA . CYS A 1 82 ? 16.529 5.110 -7.618 1.00 58.38 82 CYS A CA 1
ATOM 634 C C . CYS A 1 82 ? 15.401 5.463 -6.632 1.00 58.38 82 CYS A C 1
ATOM 636 O O . CYS A 1 82 ? 14.701 6.462 -6.808 1.00 58.38 82 CYS A O 1
ATOM 638 N N . VAL A 1 83 ? 15.243 4.662 -5.575 1.00 59.19 83 VAL A N 1
ATOM 639 C CA . VAL A 1 83 ? 14.124 4.730 -4.605 1.00 59.19 83 VAL A CA 1
ATOM 640 C C . VAL A 1 83 ? 14.034 6.070 -3.863 1.00 59.19 83 VAL A C 1
ATOM 642 O O . VAL A 1 83 ? 12.974 6.437 -3.364 1.00 59.19 83 VAL A O 1
ATOM 645 N N . TYR A 1 84 ? 15.122 6.847 -3.839 1.00 49.03 84 TYR A N 1
ATOM 646 C CA . TYR A 1 84 ? 15.159 8.191 -3.254 1.00 49.03 84 TYR A CA 1
ATOM 647 C C . TYR A 1 84 ? 14.094 9.138 -3.830 1.00 49.03 84 TYR A C 1
ATOM 649 O O . TYR A 1 84 ? 13.654 10.045 -3.132 1.00 49.03 84 TYR A O 1
ATOM 657 N N . TRP 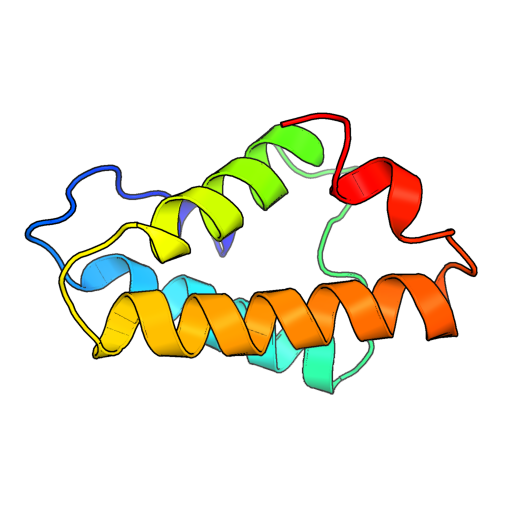A 1 85 ? 13.625 8.920 -5.063 1.00 48.50 85 TRP A N 1
ATOM 658 C CA . TRP A 1 85 ? 12.561 9.745 -5.646 1.00 48.50 85 TRP A CA 1
ATOM 659 C C . TRP A 1 85 ? 11.175 9.476 -5.035 1.00 48.50 85 TRP A C 1
ATOM 661 O O . TRP A 1 85 ? 10.334 10.368 -5.019 1.00 48.50 85 TRP A O 1
ATOM 671 N N . PHE A 1 86 ? 10.952 8.268 -4.509 1.00 47.12 86 PHE A N 1
ATOM 672 C CA . PHE A 1 86 ? 9.688 7.847 -3.896 1.00 47.12 86 PHE A CA 1
ATOM 673 C C . PHE A 1 86 ? 9.563 8.305 -2.435 1.00 47.12 86 PHE A C 1
ATOM 675 O O . PHE A 1 86 ? 8.468 8.601 -1.978 1.00 47.12 86 PHE A O 1
ATOM 682 N N . ILE A 1 87 ? 10.684 8.386 -1.708 1.00 54.72 87 ILE A N 1
ATOM 683 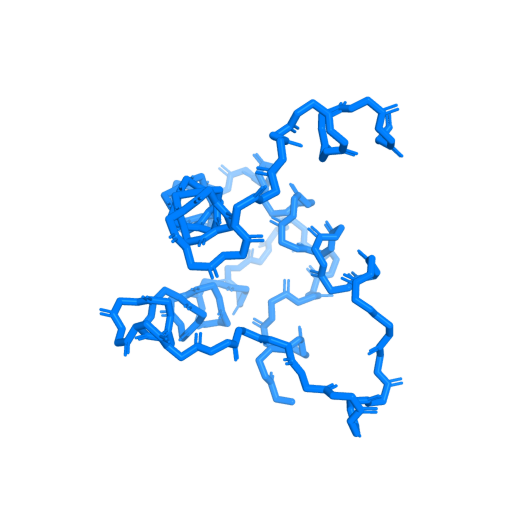C CA . ILE A 1 87 ? 10.704 8.697 -0.266 1.00 54.72 87 ILE A CA 1
ATOM 684 C C . ILE A 1 87 ? 10.652 10.211 0.011 1.00 54.72 87 ILE A C 1
ATOM 686 O O . ILE A 1 87 ? 10.136 10.627 1.039 1.00 54.72 87 ILE A O 1
ATOM 690 N N . PHE A 1 88 ? 11.178 11.053 -0.886 1.00 47.34 88 PHE A N 1
ATOM 691 C CA . PHE A 1 88 ? 11.334 12.499 -0.641 1.00 47.34 88 PHE A CA 1
ATOM 692 C C . PHE A 1 88 ? 10.263 13.385 -1.300 1.00 47.34 88 PHE A C 1
ATOM 694 O O . PHE A 1 88 ? 10.420 14.605 -1.334 1.00 47.34 88 PHE A O 1
ATOM 701 N N . LYS A 1 89 ? 9.193 12.795 -1.851 1.00 45.44 89 LYS A N 1
ATOM 702 C CA . LYS A 1 89 ? 8.089 13.537 -2.487 1.00 45.44 89 LYS A CA 1
ATOM 703 C C . LYS A 1 89 ? 6.742 13.457 -1.757 1.00 45.44 89 LYS A C 1
ATOM 705 O O . LYS A 1 89 ? 5.794 14.082 -2.229 1.00 45.44 89 LYS A O 1
ATOM 710 N N . THR A 1 90 ? 6.672 12.716 -0.654 1.00 42.34 90 THR A N 1
ATOM 711 C CA . THR A 1 90 ? 5.567 12.746 0.320 1.00 42.34 90 THR A CA 1
ATOM 712 C C . THR A 1 90 ? 5.738 13.879 1.314 1.00 42.34 90 THR A C 1
ATOM 714 O O . THR A 1 90 ? 6.891 14.061 1.770 1.00 42.34 90 THR A O 1
#

Organism: Nematostella vectensis (NCBI:txid45351)

Nearest PDB structures (foldseek):
  7sgl-assembly1_A  TM=9.270E-01  e=5.092E-05  Homo sapiens
  7su3-assembly1_A  TM=9.303E-01  e=1.017E-04  Homo sapiens
  7z88-assembly1_A  TM=8.904E-01  e=9.144E-05  Homo sapiens
  7z87-assembly1_A  TM=9.301E-01  e=5.891E-04  Homo sapiens
  8bh3-assembly1_A  TM=8.612E-01  e=3.598E-03  Homo sapiens